Protein AF-A0A3D5VEF4-F1 (afdb_monomer_lite)

pLDDT: mean 95.97, std 3.96, range [77.19, 98.44]

Secondary structure (DSSP, 8-state):
-HHIIIII-HHHHHHHHHTT------EEEBTEEEETTEEEE-SSHHHHT-TT-BS-HHHHHHHTT-

Structure (mmCIF, N/CA/C/O backbone):
data_AF-A0A3D5VEF4-F1
#
_entry.id   AF-A0A3D5VEF4-F1
#
loop_
_atom_site.group_PDB
_atom_site.id
_atom_site.type_symbol
_atom_site.label_atom_id
_atom_site.label_alt_id
_atom_site.label_comp_id
_atom_site.label_asym_id
_atom_site.label_entity_id
_atom_site.label_seq_id
_atom_site.pdbx_PDB_ins_code
_atom_site.Cartn_x
_atom_site.Cartn_y
_atom_site.Cartn_z
_atom_site.occupancy
_atom_site.B_iso_or_equiv
_atom_site.auth_seq_id
_atom_site.auth_comp_id
_atom_site.auth_asym_id
_atom_site.auth_atom_id
_atom_site.pdbx_PDB_model_num
ATOM 1 N N . MET A 1 1 ? 8.723 -8.215 -7.804 1.00 78.00 1 MET A N 1
ATOM 2 C CA . MET A 1 1 ? 8.462 -7.484 -9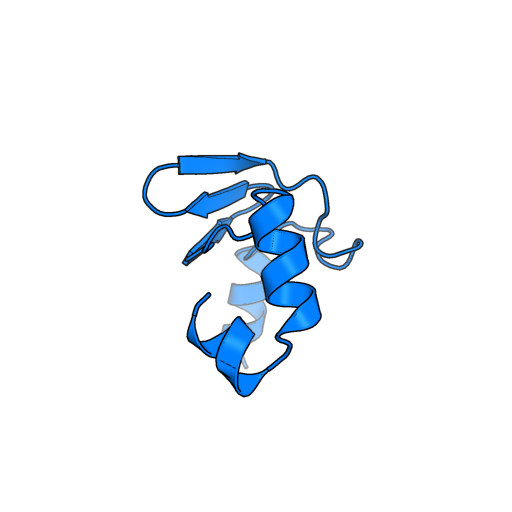.069 1.00 78.00 1 MET A CA 1
ATOM 3 C C . MET A 1 1 ? 8.618 -8.306 -10.349 1.00 78.00 1 MET A C 1
ATOM 5 O O . MET A 1 1 ? 7.844 -8.080 -11.268 1.00 78.00 1 MET A O 1
ATOM 9 N N . GLN A 1 2 ? 9.599 -9.213 -10.459 1.00 81.06 2 GLN A N 1
ATOM 10 C CA . GLN A 1 2 ? 9.927 -9.862 -11.740 1.00 81.06 2 GLN A CA 1
ATOM 11 C C . GLN A 1 2 ? 8.735 -10.612 -12.365 1.00 81.06 2 GLN A C 1
ATOM 13 O O . GLN A 1 2 ? 8.401 -10.354 -13.517 1.00 81.06 2 GLN A O 1
ATOM 18 N N . ASP A 1 3 ? 8.006 -11.410 -11.578 1.00 92.62 3 ASP A N 1
ATOM 19 C CA . ASP A 1 3 ? 6.810 -12.118 -12.062 1.00 92.62 3 ASP A CA 1
ATOM 20 C C . ASP A 1 3 ? 5.676 -11.171 -12.482 1.00 92.62 3 ASP A C 1
ATOM 22 O O . ASP A 1 3 ? 4.994 -11.420 -13.473 1.00 92.62 3 ASP A O 1
ATOM 26 N N . PHE A 1 4 ? 5.495 -10.046 -11.779 1.00 94.12 4 PHE A N 1
ATOM 27 C CA . PHE A 1 4 ? 4.489 -9.041 -12.139 1.00 94.12 4 PHE A CA 1
ATOM 28 C C . PHE A 1 4 ? 4.767 -8.451 -13.527 1.00 94.12 4 PHE A C 1
ATOM 30 O O . PHE A 1 4 ? 3.865 -8.370 -14.364 1.00 94.12 4 PHE A O 1
ATOM 37 N N . SER A 1 5 ? 6.025 -8.093 -13.790 1.00 95.19 5 SER A N 1
ATOM 38 C CA . SER A 1 5 ? 6.445 -7.550 -15.082 1.00 95.19 5 SER A CA 1
ATOM 39 C C . SER A 1 5 ? 6.457 -8.602 -16.194 1.00 95.19 5 SER A C 1
ATOM 41 O O . SER A 1 5 ? 6.324 -8.243 -17.358 1.00 95.19 5 SER A O 1
ATOM 43 N N . SER A 1 6 ? 6.611 -9.889 -15.875 1.00 95.12 6 SER A N 1
ATOM 44 C CA . SER A 1 6 ? 6.617 -10.962 -16.878 1.00 95.12 6 SER A CA 1
ATOM 45 C C . SER A 1 6 ? 5.225 -11.497 -17.212 1.00 95.12 6 SER A C 1
ATOM 47 O O . SER A 1 6 ? 4.983 -11.846 -18.366 1.00 95.12 6 SER A O 1
ATOM 49 N N . TYR A 1 7 ? 4.313 -11.555 -16.238 1.00 97.25 7 TYR A N 1
ATOM 50 C CA . TYR A 1 7 ? 3.060 -12.306 -16.378 1.00 97.25 7 TYR A CA 1
ATOM 51 C C . TYR A 1 7 ? 1.784 -11.499 -16.114 1.00 97.25 7 TYR A C 1
ATOM 53 O O . TYR A 1 7 ? 0.711 -11.960 -16.494 1.00 97.25 7 TYR A O 1
ATOM 61 N N . ILE A 1 8 ? 1.861 -10.322 -15.482 1.00 97.25 8 ILE A N 1
ATOM 62 C CA . ILE A 1 8 ? 0.670 -9.553 -15.074 1.00 97.25 8 ILE A CA 1
ATOM 63 C C . ILE A 1 8 ? 0.528 -8.280 -15.908 1.00 97.25 8 ILE A C 1
ATOM 65 O O . ILE A 1 8 ? -0.442 -8.123 -16.645 1.00 97.25 8 ILE A O 1
ATOM 69 N N . ASN A 1 9 ? 1.479 -7.353 -15.788 1.00 97.12 9 ASN A N 1
ATOM 70 C CA . ASN A 1 9 ? 1.444 -6.090 -16.521 1.00 97.12 9 ASN A CA 1
ATOM 71 C C . ASN A 1 9 ? 2.868 -5.562 -16.777 1.00 97.12 9 ASN A C 1
ATOM 73 O O . ASN A 1 9 ? 3.393 -4.785 -15.971 1.00 97.12 9 ASN A O 1
ATOM 77 N N . PRO A 1 10 ? 3.491 -5.956 -17.906 1.00 96.00 10 PRO A N 1
ATOM 78 C CA . PRO A 1 10 ? 4.862 -5.569 -18.239 1.00 96.00 10 PRO A CA 1
ATOM 79 C C . PRO A 1 10 ? 5.067 -4.054 -18.322 1.00 96.00 10 PRO A C 1
ATOM 81 O O . PRO A 1 10 ? 6.043 -3.528 -17.791 1.00 96.00 10 PRO A O 1
ATOM 84 N N . TRP A 1 11 ? 4.113 -3.344 -18.931 1.00 97.06 11 TRP A N 1
ATOM 85 C CA . TRP A 1 11 ? 4.190 -1.896 -19.123 1.00 97.06 11 TRP A CA 1
ATOM 86 C C . TRP A 1 11 ? 4.138 -1.133 -17.801 1.00 97.06 11 TRP A C 1
ATOM 88 O O . TRP A 1 11 ? 4.932 -0.218 -17.581 1.00 97.06 11 TRP A O 1
ATOM 98 N N . LEU A 1 12 ? 3.230 -1.520 -16.901 1.00 97.00 12 LEU A N 1
ATOM 99 C CA . LEU A 1 12 ? 3.152 -0.905 -15.579 1.00 97.00 12 LEU A CA 1
ATOM 100 C C . LEU A 1 12 ? 4.389 -1.238 -14.737 1.00 97.00 12 LEU A C 1
ATOM 102 O O . LEU A 1 12 ? 4.923 -0.354 -14.073 1.00 97.00 12 LEU A O 1
ATOM 106 N N . GLY A 1 13 ? 4.875 -2.481 -14.797 1.00 96.19 13 GLY A N 1
ATOM 107 C CA 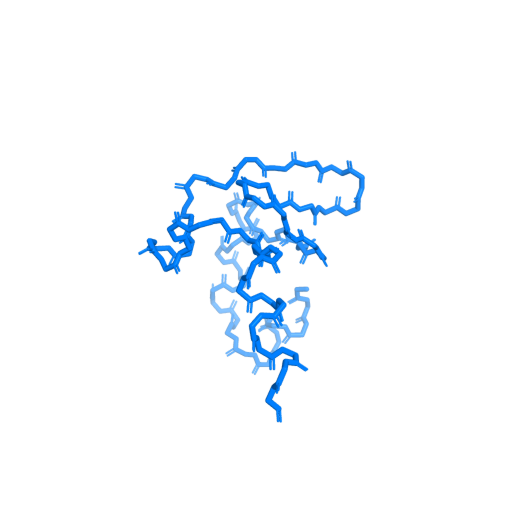. GLY A 1 13 ? 6.092 -2.889 -14.096 1.00 96.19 13 GLY A CA 1
ATOM 108 C C . GLY A 1 13 ? 7.314 -2.062 -14.509 1.00 96.19 13 GLY A C 1
ATOM 109 O O . GLY A 1 13 ? 8.041 -1.564 -13.651 1.00 96.19 13 GLY A O 1
ATOM 110 N N . GLU A 1 14 ? 7.505 -1.843 -15.814 1.00 95.75 14 GLU A N 1
ATOM 111 C CA . GLU A 1 14 ? 8.594 -1.006 -16.333 1.00 95.75 14 GLU A CA 1
ATOM 112 C C . GLU A 1 14 ? 8.453 0.467 -15.911 1.00 95.75 14 GLU A C 1
ATOM 114 O O . GLU A 1 14 ? 9.440 1.109 -15.542 1.00 95.75 14 GLU A O 1
ATOM 119 N N . LEU A 1 15 ? 7.231 1.011 -15.935 1.00 97.25 15 LEU A N 1
ATOM 120 C CA . LEU A 1 15 ? 6.964 2.381 -15.496 1.00 97.25 15 LEU A CA 1
ATOM 121 C C . LEU A 1 15 ? 7.308 2.580 -14.013 1.00 97.25 15 LEU A C 1
ATOM 123 O O . LEU A 1 15 ? 7.996 3.542 -13.672 1.00 97.25 15 LEU A O 1
ATOM 127 N N . LEU A 1 16 ? 6.866 1.673 -13.139 1.00 96.00 16 LEU A N 1
ATOM 128 C CA . LEU A 1 16 ? 7.139 1.755 -11.701 1.00 96.00 16 LEU A CA 1
ATOM 129 C C . LEU A 1 16 ? 8.641 1.676 -11.409 1.00 96.00 16 LEU A C 1
ATOM 131 O O . LEU A 1 16 ? 9.141 2.488 -10.631 1.00 96.00 16 LEU A O 1
ATOM 135 N N . ALA A 1 17 ? 9.369 0.788 -12.092 1.00 95.38 17 ALA A N 1
ATOM 136 C CA . ALA A 1 17 ? 10.822 0.678 -11.963 1.00 95.38 17 ALA A CA 1
ATOM 137 C C . ALA A 1 17 ? 11.547 1.970 -12.381 1.00 95.38 17 ALA A C 1
ATOM 139 O O . ALA A 1 17 ? 12.437 2.449 -11.676 1.00 95.38 17 ALA A O 1
ATOM 140 N N . LYS A 1 18 ? 11.132 2.602 -13.490 1.00 97.00 18 LYS A N 1
ATOM 141 C CA . LYS A 1 18 ? 11.687 3.899 -13.929 1.00 97.00 18 LYS A CA 1
ATOM 142 C C . LYS A 1 18 ? 11.471 5.009 -12.900 1.00 97.00 18 LYS A C 1
ATOM 144 O O . LYS A 1 18 ? 12.327 5.879 -12.755 1.00 97.00 18 LYS A O 1
ATOM 149 N N . LEU A 1 19 ? 10.349 4.971 -12.184 1.00 96.44 19 LEU A N 1
ATOM 150 C CA . LEU A 1 19 ? 10.007 5.937 -11.138 1.00 96.44 19 LEU A CA 1
ATOM 151 C C . LEU A 1 19 ? 10.563 5.564 -9.753 1.00 96.44 19 LEU A C 1
ATOM 153 O O . LEU A 1 19 ? 10.388 6.340 -8.817 1.00 96.44 19 LEU A O 1
ATOM 157 N N . ARG A 1 20 ? 11.237 4.412 -9.613 1.00 93.88 20 ARG A N 1
ATOM 158 C CA . ARG A 1 20 ? 11.656 3.825 -8.324 1.00 93.88 20 ARG A CA 1
ATOM 159 C C . ARG A 1 20 ? 10.500 3.64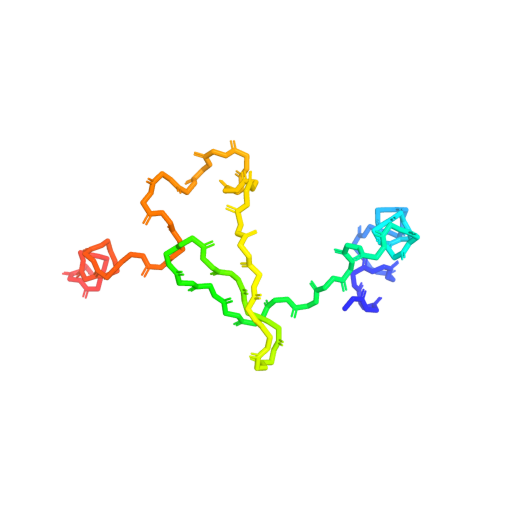6 -7.334 1.00 93.88 20 ARG A C 1
ATOM 161 O O . ARG A 1 20 ? 10.662 3.827 -6.129 1.00 93.88 20 ARG A O 1
ATOM 168 N N . LEU A 1 21 ? 9.327 3.316 -7.865 1.00 94.12 21 LEU A N 1
ATOM 169 C CA . LEU A 1 21 ? 8.120 2.977 -7.109 1.00 94.12 21 LEU A CA 1
ATOM 170 C C . LEU A 1 21 ? 7.865 1.464 -7.092 1.00 94.12 21 LEU A C 1
ATOM 172 O O . LEU A 1 21 ? 6.813 1.015 -6.652 1.00 94.12 21 LEU A O 1
ATOM 176 N N . ASP A 1 22 ? 8.819 0.666 -7.563 1.00 95.19 22 ASP A N 1
ATOM 177 C CA . ASP A 1 22 ? 8.792 -0.793 -7.577 1.00 95.19 22 ASP A CA 1
ATOM 178 C C . ASP A 1 22 ? 9.220 -1.419 -6.239 1.00 95.19 22 ASP A C 1
ATOM 180 O O . ASP A 1 22 ? 9.889 -2.451 -6.190 1.00 95.19 22 ASP A O 1
ATOM 184 N N . ILE A 1 23 ? 8.840 -0.772 -5.137 1.00 95.19 23 ILE A N 1
ATOM 185 C CA . ILE A 1 23 ? 9.172 -1.216 -3.786 1.00 95.19 23 ILE A CA 1
ATOM 186 C C . ILE A 1 23 ? 8.303 -2.424 -3.437 1.00 95.19 23 ILE A C 1
ATOM 188 O O . ILE A 1 23 ? 7.076 -2.378 -3.526 1.00 95.19 23 ILE A O 1
ATOM 192 N N . ASP A 1 24 ? 8.952 -3.500 -3.004 1.00 95.00 24 ASP A N 1
ATOM 193 C CA . ASP A 1 24 ? 8.275 -4.674 -2.471 1.00 95.00 24 ASP A CA 1
ATOM 194 C C . ASP A 1 24 ? 7.910 -4.430 -1.001 1.00 95.00 24 ASP A C 1
ATOM 196 O O . ASP A 1 24 ? 8.762 -4.509 -0.117 1.00 95.00 24 ASP A O 1
ATOM 200 N N . PHE A 1 25 ? 6.654 -4.075 -0.733 1.00 96.88 25 PHE A N 1
ATOM 201 C CA . PHE A 1 25 ? 6.160 -3.881 0.629 1.00 96.88 25 PHE A CA 1
ATOM 202 C C . PHE A 1 25 ? 5.665 -5.209 1.214 1.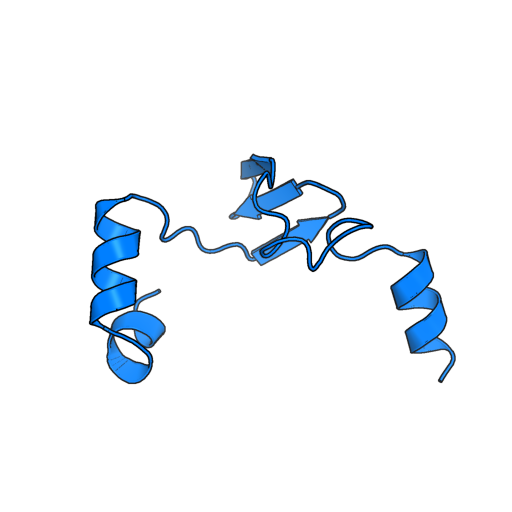00 96.88 25 PHE A C 1
ATOM 204 O O . PHE A 1 25 ? 4.666 -5.753 0.748 1.00 96.88 25 PHE A O 1
ATOM 211 N N . GLN A 1 26 ? 6.318 -5.718 2.266 1.00 97.44 26 GLN A N 1
ATOM 212 C CA . GLN A 1 26 ? 5.926 -6.989 2.902 1.00 97.44 26 GLN A CA 1
ATOM 213 C C . GLN A 1 26 ? 4.963 -6.807 4.084 1.00 97.44 26 GLN A C 1
ATOM 215 O O . GLN A 1 26 ? 4.370 -7.778 4.554 1.00 97.44 26 GLN A O 1
ATOM 220 N N . ARG A 1 27 ? 4.818 -5.581 4.603 1.00 97.88 27 ARG A N 1
ATOM 221 C CA . ARG A 1 27 ? 3.954 -5.285 5.755 1.00 97.88 27 ARG A CA 1
ATOM 222 C C . ARG A 1 27 ? 3.429 -3.854 5.705 1.00 97.88 27 ARG A C 1
ATOM 224 O O . ARG A 1 27 ? 4.140 -2.954 5.271 1.00 97.88 27 ARG A O 1
ATOM 231 N N . GLY A 1 28 ? 2.222 -3.639 6.220 1.00 97.75 28 GLY A N 1
ATOM 232 C CA . GLY A 1 28 ? 1.661 -2.312 6.484 1.00 97.75 28 GLY A CA 1
ATOM 233 C C . GLY A 1 28 ? 1.043 -2.243 7.879 1.00 97.75 28 GLY A C 1
ATOM 234 O O . GLY A 1 28 ? 0.479 -3.234 8.343 1.00 97.75 28 GLY A O 1
ATOM 235 N N . GLU A 1 29 ? 1.161 -1.100 8.551 1.00 97.88 29 GLU A N 1
ATOM 236 C CA . GLU A 1 29 ? 0.554 -0.835 9.863 1.00 97.88 29 GLU A CA 1
ATOM 237 C C . GLU A 1 29 ? 0.246 0.660 10.014 1.00 97.88 29 GLU A C 1
ATOM 239 O O . GLU A 1 29 ? 1.134 1.506 9.878 1.00 97.88 29 GLU A O 1
ATOM 244 N N . GLY A 1 30 ? -1.018 1.000 10.280 1.00 98.19 30 GLY A N 1
ATOM 245 C CA . GLY A 1 30 ? -1.454 2.394 10.366 1.00 98.19 30 GLY A CA 1
ATOM 246 C C . GLY A 1 30 ? -1.145 3.148 9.068 1.00 98.19 30 GLY A C 1
ATOM 247 O O . GLY A 1 30 ? -1.519 2.703 7.986 1.00 98.19 30 GLY A O 1
ATOM 248 N N . CYS A 1 31 ? -0.435 4.272 9.153 1.00 98.31 31 CYS A N 1
ATOM 249 C CA . CYS A 1 31 ? -0.037 5.055 7.976 1.00 98.31 31 CYS A CA 1
ATOM 250 C C . CYS A 1 31 ? 1.312 4.623 7.370 1.00 98.31 31 CYS A C 1
ATOM 252 O O . CYS A 1 31 ? 1.875 5.365 6.568 1.00 98.31 31 CYS A O 1
ATOM 254 N N . TRP A 1 32 ? 1.868 3.475 7.766 1.00 98.38 32 TRP A N 1
ATOM 255 C CA . TRP A 1 32 ? 3.208 3.047 7.363 1.00 98.38 32 TRP A 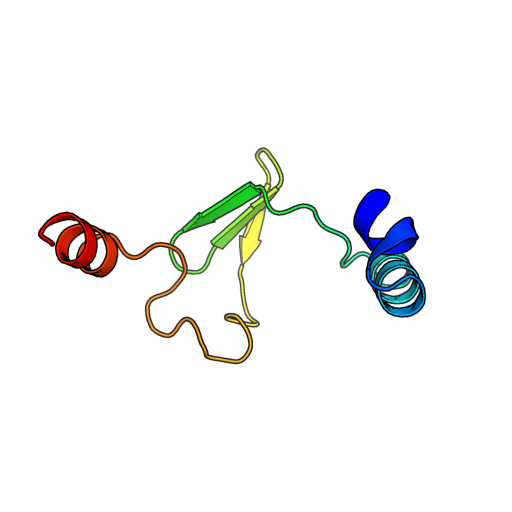CA 1
ATOM 256 C C . TRP A 1 32 ? 3.182 1.776 6.517 1.00 98.38 32 TRP A C 1
ATOM 258 O O . TRP A 1 32 ? 2.479 0.816 6.832 1.00 98.38 32 TRP A O 1
ATOM 268 N N . LEU A 1 33 ? 4.021 1.754 5.483 1.00 98.44 33 LEU A N 1
ATOM 269 C CA . LEU A 1 33 ? 4.379 0.574 4.701 1.00 98.44 33 LEU A CA 1
ATOM 270 C C . LEU A 1 33 ? 5.847 0.219 4.945 1.00 98.44 33 LEU A C 1
ATOM 272 O O . LEU A 1 33 ? 6.688 1.103 5.105 1.00 98.44 33 LEU A O 1
ATOM 276 N N . TYR A 1 34 ? 6.168 -1.070 4.963 1.00 98.38 34 TYR A N 1
ATOM 277 C CA . TYR A 1 34 ? 7.496 -1.570 5.301 1.00 98.38 34 TYR A CA 1
ATOM 278 C C . TYR A 1 34 ? 8.062 -2.428 4.172 1.00 98.38 34 TYR A C 1
ATOM 280 O O . TYR A 1 34 ? 7.407 -3.364 3.711 1.00 98.38 34 TYR A O 1
ATOM 288 N N . SER A 1 35 ? 9.298 -2.116 3.781 1.00 97.38 35 SER A N 1
ATOM 289 C CA . SER A 1 35 ? 10.142 -2.954 2.926 1.00 97.38 35 SER A CA 1
ATOM 290 C C . SER A 1 35 ? 11.374 -3.367 3.733 1.00 97.38 35 SER A C 1
ATOM 292 O O . SER A 1 35 ? 12.295 -2.571 3.933 1.00 97.38 35 SER A O 1
ATOM 294 N N . GLY A 1 36 ? 11.377 -4.591 4.262 1.00 96.56 36 GLY A N 1
ATOM 295 C CA . GLY A 1 36 ? 12.367 -5.041 5.241 1.00 96.56 36 GLY A CA 1
ATOM 296 C C . GLY A 1 36 ? 12.313 -4.211 6.530 1.00 96.56 36 GLY A C 1
ATOM 297 O O . GLY A 1 36 ? 11.285 -4.163 7.203 1.00 96.56 36 GLY A O 1
ATOM 298 N N . SER A 1 37 ? 13.422 -3.555 6.887 1.00 97.00 37 SER A N 1
ATOM 299 C CA . SER A 1 37 ? 13.509 -2.663 8.056 1.00 97.00 37 SER A CA 1
ATOM 300 C C . SER A 1 37 ? 13.146 -1.205 7.754 1.00 97.00 37 SER A C 1
ATOM 302 O O . SER A 1 37 ? 13.040 -0.398 8.677 1.00 97.00 37 SER A O 1
ATOM 304 N N . THR A 1 38 ? 12.967 -0.844 6.481 1.00 97.88 38 THR A N 1
ATOM 305 C CA . THR A 1 38 ? 12.666 0.531 6.075 1.00 97.88 38 THR A CA 1
ATOM 306 C C . THR A 1 38 ? 11.167 0.792 6.134 1.00 97.88 38 THR A C 1
ATOM 308 O O . THR A 1 38 ? 10.382 0.031 5.570 1.00 97.88 38 THR A O 1
ATOM 311 N N . ALA A 1 39 ? 10.783 1.888 6.791 1.00 98.06 39 ALA A N 1
ATOM 312 C CA . ALA A 1 39 ? 9.407 2.365 6.872 1.00 98.06 39 ALA A CA 1
ATOM 313 C C . ALA A 1 39 ? 9.174 3.545 5.916 1.00 98.06 39 ALA A C 1
ATOM 315 O O . ALA A 1 39 ? 10.003 4.451 5.820 1.00 98.06 39 ALA A O 1
ATOM 316 N N . TYR A 1 40 ? 8.022 3.543 5.255 1.00 98.00 40 TYR A N 1
ATOM 317 C CA . TYR A 1 40 ? 7.574 4.554 4.303 1.00 98.00 40 TYR A CA 1
ATOM 318 C C . TYR A 1 40 ? 6.216 5.089 4.748 1.00 98.00 40 TYR A C 1
ATOM 320 O O . TYR A 1 40 ? 5.316 4.303 5.044 1.00 98.00 40 TYR A O 1
ATOM 328 N N . LEU A 1 41 ? 6.067 6.414 4.802 1.00 98.25 41 LEU A N 1
ATOM 329 C CA . LEU A 1 41 ? 4.773 7.039 5.076 1.00 98.25 41 LEU A CA 1
ATOM 330 C C . LEU A 1 41 ? 3.876 6.871 3.845 1.00 98.25 41 LEU A C 1
ATOM 332 O O . LEU A 1 41 ? 4.234 7.317 2.753 1.00 98.25 41 LEU A O 1
ATOM 336 N N . ASP A 1 42 ? 2.718 6.245 4.019 1.00 98.12 42 ASP A N 1
ATOM 337 C CA . ASP A 1 42 ? 1.742 6.062 2.952 1.00 98.12 42 ASP A CA 1
ATOM 338 C C . ASP A 1 42 ? 0.827 7.288 2.837 1.00 98.12 42 ASP A C 1
ATOM 340 O O . ASP A 1 42 ? -0.167 7.431 3.549 1.00 98.12 42 ASP A O 1
ATOM 344 N N . CYS A 1 43 ? 1.169 8.173 1.902 1.00 96.50 43 CYS A N 1
ATOM 345 C CA . CYS A 1 43 ? 0.352 9.332 1.538 1.00 96.50 43 CYS 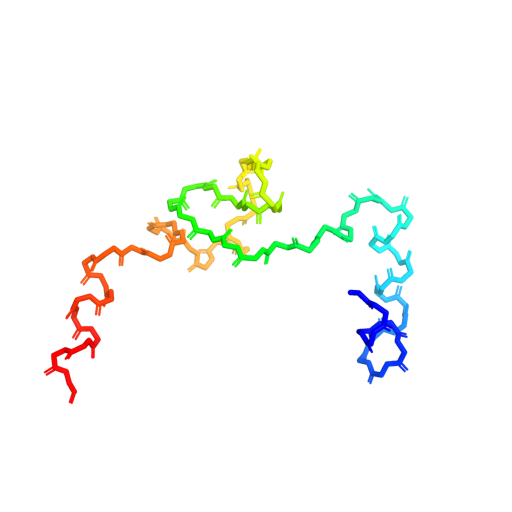A CA 1
ATOM 346 C C . CYS A 1 43 ? -0.646 9.042 0.401 1.00 96.50 43 CYS A C 1
ATOM 348 O O . CYS A 1 43 ? -1.319 9.962 -0.061 1.00 96.50 43 CYS A O 1
ATOM 350 N N . VAL A 1 44 ? -0.723 7.799 -0.088 1.00 96.25 44 VAL A N 1
ATOM 351 C CA . VAL A 1 44 ? -1.651 7.384 -1.152 1.00 96.25 44 VAL A CA 1
ATOM 352 C C . VAL A 1 44 ? -2.888 6.717 -0.554 1.00 96.25 44 VAL A C 1
ATOM 354 O O . VAL A 1 44 ? -3.986 6.882 -1.089 1.00 96.25 44 VAL A O 1
ATOM 357 N N . SER A 1 45 ? -2.728 5.985 0.557 1.00 96.25 45 SER A N 1
ATOM 358 C CA . SER A 1 45 ? -3.813 5.333 1.307 1.00 96.25 45 SER A CA 1
ATOM 359 C C . SER A 1 45 ? -4.707 4.475 0.396 1.00 96.25 45 SER A C 1
ATOM 361 O O . SER A 1 45 ? -5.936 4.493 0.479 1.00 96.25 45 SER A O 1
ATOM 363 N N . ALA A 1 46 ? -4.077 3.770 -0.552 1.00 96.19 46 ALA A N 1
ATOM 364 C CA . ALA A 1 46 ? -4.744 2.993 -1.600 1.00 96.19 46 ALA A CA 1
ATOM 365 C C . ALA A 1 46 ? -5.904 3.754 -2.277 1.00 96.19 46 ALA A C 1
ATOM 367 O O . ALA A 1 46 ? -7.029 3.261 -2.357 1.00 96.19 46 ALA A O 1
ATOM 368 N N . TYR A 1 47 ? -5.635 4.979 -2.740 1.00 97.12 47 TYR A N 1
ATOM 369 C CA . TYR A 1 47 ? -6.630 5.860 -3.366 1.00 97.12 47 TYR A CA 1
ATOM 370 C C . TYR A 1 47 ? -7.811 6.208 -2.438 1.00 97.12 47 TYR A C 1
ATOM 372 O O . TYR A 1 47 ? -8.928 6.432 -2.899 1.00 97.12 47 TYR A O 1
ATOM 380 N N . GLY A 1 48 ? -7.565 6.259 -1.125 1.00 96.81 48 GLY A N 1
ATOM 381 C CA . GLY A 1 48 ? -8.559 6.562 -0.092 1.00 96.81 48 GLY A CA 1
ATOM 382 C C . GLY A 1 48 ? -9.304 5.344 0.463 1.00 96.81 48 GLY A C 1
ATOM 383 O O . GLY A 1 48 ? -10.182 5.509 1.308 1.00 96.81 48 GLY A O 1
ATOM 384 N N . ALA A 1 49 ? -8.966 4.126 0.032 1.00 97.50 49 ALA A N 1
ATOM 385 C CA . ALA A 1 49 ? -9.599 2.901 0.520 1.00 97.50 49 ALA A CA 1
ATOM 386 C C . ALA A 1 49 ? -9.199 2.522 1.959 1.00 97.50 49 ALA A C 1
ATOM 388 O O . ALA A 1 49 ? -9.839 1.656 2.552 1.00 97.50 49 ALA A O 1
ATOM 389 N N . LEU A 1 50 ? -8.166 3.155 2.530 1.00 97.38 50 LEU A N 1
ATOM 390 C CA . LEU A 1 50 ? -7.643 2.847 3.867 1.00 97.38 50 LEU A CA 1
ATOM 391 C C . LEU A 1 50 ? -7.857 4.003 4.865 1.00 97.38 50 LEU A C 1
ATOM 393 O O . LEU A 1 50 ? -6.884 4.549 5.391 1.00 97.38 50 LEU A O 1
ATOM 397 N N . PRO A 1 51 ? -9.114 4.371 5.191 1.00 95.94 51 PRO A N 1
ATOM 398 C CA . PRO A 1 51 ? -9.414 5.494 6.086 1.00 95.94 51 PRO A CA 1
ATOM 399 C C . PRO A 1 51 ? -8.967 5.264 7.539 1.00 95.94 51 PRO A C 1
ATOM 401 O O . PRO A 1 51 ? -8.818 6.223 8.291 1.00 95.94 51 PRO A O 1
ATOM 404 N N . PHE A 1 52 ? -8.734 4.010 7.933 1.00 97.31 52 PHE A N 1
ATOM 405 C CA . PHE A 1 52 ? -8.230 3.623 9.257 1.00 97.31 52 PHE A CA 1
ATOM 406 C C . PHE A 1 52 ? -6.766 3.149 9.217 1.00 97.31 52 PHE A C 1
ATOM 408 O O . PHE A 1 52 ? -6.265 2.594 10.192 1.00 97.31 52 PHE A O 1
ATOM 415 N N . GLY A 1 53 ? -6.082 3.351 8.085 1.00 97.94 53 GLY A N 1
ATOM 416 C CA . GLY A 1 53 ? -4.741 2.830 7.842 1.00 97.94 53 GLY A CA 1
ATOM 417 C C . GLY A 1 53 ? -4.705 1.334 7.516 1.00 97.94 53 GLY A C 1
ATOM 418 O O . GLY A 1 53 ? -5.731 0.667 7.368 1.00 97.94 53 GLY A O 1
ATOM 419 N N . HIS A 1 54 ? -3.491 0.812 7.369 1.00 98.25 54 HIS A N 1
ATOM 420 C CA . HIS A 1 54 ? -3.209 -0.596 7.106 1.00 98.25 54 HIS A CA 1
ATOM 421 C C . HIS A 1 54 ? -3.406 -1.444 8.364 1.00 98.25 54 HIS A C 1
ATOM 423 O O . HIS A 1 54 ? -2.897 -1.106 9.432 1.00 98.25 54 HIS A O 1
ATOM 429 N N . ASN A 1 55 ? -4.078 -2.585 8.207 1.00 97.38 55 ASN A N 1
ATOM 430 C CA . ASN A 1 55 ? -4.272 -3.608 9.240 1.00 97.38 55 ASN A CA 1
ATOM 431 C C . ASN A 1 55 ? -4.773 -3.100 10.612 1.00 97.38 55 ASN A C 1
ATOM 433 O O . ASN A 1 55 ? -4.175 -3.442 11.633 1.00 97.38 55 ASN A O 1
ATOM 437 N N . PRO A 1 56 ? -5.877 -2.332 10.671 1.00 97.81 56 PRO A N 1
ATOM 438 C CA . PRO A 1 56 ? -6.416 -1.851 11.940 1.00 97.81 56 PRO A CA 1
ATOM 439 C C . PRO A 1 56 ? -6.866 -3.029 12.829 1.00 97.81 56 PRO A C 1
ATOM 441 O O . PRO A 1 56 ? -7.644 -3.880 12.370 1.00 97.81 56 PRO A O 1
ATOM 444 N N . PRO A 1 57 ? -6.392 -3.109 14.088 1.00 97.25 57 PRO A N 1
ATOM 445 C CA . PRO A 1 57 ? -6.614 -4.270 14.947 1.00 97.25 57 PRO A CA 1
ATOM 446 C C . PRO A 1 57 ? -8.092 -4.482 15.285 1.00 97.25 57 PRO A C 1
ATOM 448 O O . PRO A 1 57 ? -8.528 -5.626 15.404 1.00 97.25 57 PRO A O 1
ATOM 451 N N . GLU A 1 58 ? -8.889 -3.419 15.383 1.00 96.88 58 GLU A N 1
ATOM 452 C CA . GLU A 1 58 ? -10.322 -3.495 15.674 1.00 96.88 58 GLU A CA 1
ATOM 453 C C . GLU A 1 58 ? -11.099 -4.175 14.538 1.00 96.88 58 GLU A C 1
ATOM 455 O O . GLU A 1 58 ? -11.974 -5.001 14.800 1.00 96.88 58 GLU A O 1
ATOM 460 N N . ILE A 1 59 ? -10.754 -3.890 13.274 1.00 96.31 59 ILE A N 1
ATOM 461 C CA . ILE A 1 59 ? -11.419 -4.503 12.110 1.00 96.31 59 ILE A CA 1
ATOM 462 C C . ILE A 1 59 ? -11.023 -5.974 11.991 1.00 96.31 59 ILE A C 1
ATOM 464 O O . ILE A 1 59 ? -11.886 -6.829 11.797 1.00 96.31 59 ILE A O 1
ATOM 468 N N . TRP A 1 60 ? -9.737 -6.290 12.160 1.00 97.00 60 TRP A N 1
ATOM 469 C CA . TRP A 1 60 ? -9.273 -7.678 12.154 1.00 97.00 60 TRP A CA 1
ATOM 470 C C . TRP A 1 60 ? -9.892 -8.498 13.287 1.00 97.00 60 TRP A C 1
ATOM 472 O O . TRP A 1 60 ? -10.318 -9.628 13.055 1.00 97.00 60 TRP A O 1
ATOM 482 N N . SER A 1 61 ? -10.010 -7.915 14.482 1.00 97.88 61 SER A N 1
ATOM 483 C CA . SER A 1 61 ? -10.668 -8.562 15.621 1.00 97.88 61 SER A CA 1
ATOM 484 C C . SER A 1 61 ? -12.138 -8.865 15.330 1.00 97.88 61 SER A C 1
ATOM 486 O O . SER A 1 61 ? -12.618 -9.929 15.705 1.00 97.88 61 SER A O 1
ATOM 488 N N . ALA A 1 62 ? -12.851 -7.965 14.642 1.00 97.38 62 ALA A N 1
ATOM 489 C CA . ALA A 1 62 ? -14.238 -8.195 14.242 1.00 97.38 62 ALA A CA 1
ATOM 490 C C . ALA A 1 62 ? -14.366 -9.306 13.184 1.00 97.38 62 ALA A C 1
ATOM 492 O O . ALA A 1 62 ? -15.265 -10.136 13.278 1.00 97.38 62 ALA A O 1
ATOM 493 N N . LEU A 1 63 ? -13.453 -9.356 12.205 1.00 96.75 63 LEU A N 1
ATOM 494 C CA . LEU A 1 63 ? -13.441 -10.400 11.173 1.00 96.75 63 LEU A CA 1
ATOM 495 C C . LEU A 1 63 ? -13.177 -11.797 11.748 1.00 96.75 63 LEU A C 1
ATOM 497 O O . LEU A 1 63 ? -13.780 -12.759 11.295 1.00 96.75 63 LEU A O 1
ATOM 501 N N . GLN A 1 64 ? -12.296 -11.914 12.744 1.00 97.12 64 GLN A N 1
ATOM 502 C CA . GLN A 1 64 ? -11.929 -13.197 13.362 1.00 97.12 64 GLN A CA 1
ATOM 503 C C . GLN A 1 64 ? -13.016 -13.793 14.270 1.00 97.12 64 GLN A C 1
ATOM 505 O O . GLN A 1 64 ? -12.885 -14.934 14.709 1.00 97.12 64 GLN A O 1
ATOM 510 N N . GLN A 1 65 ? -14.063 -13.031 14.588 1.00 95.38 65 GLN A N 1
ATOM 511 C CA . GLN A 1 65 ? -15.198 -13.507 15.385 1.00 95.38 65 GLN A CA 1
ATOM 512 C C . GLN A 1 65 ? -16.275 -14.214 14.543 1.00 95.38 65 GLN A C 1
ATOM 514 O O . GLN A 1 65 ? -17.249 -14.705 15.117 1.00 95.38 65 GLN A O 1
ATOM 519 N N . VAL A 1 66 ? -16.119 -14.249 13.215 1.00 77.19 66 VAL A N 1
ATOM 520 C CA . VAL A 1 66 ? -17.033 -14.880 12.247 1.00 77.19 66 VAL A CA 1
ATOM 521 C C . VAL A 1 66 ? -16.418 -16.170 11.719 1.00 77.19 66 VAL A C 1
ATOM 523 O O . VAL A 1 66 ? -17.175 -17.160 11.605 1.00 77.19 66 VAL A O 1
#

Foldseek 3Di:
DVCCLVPPPVVVCVVCVVVVVNQDFPDWDFQWTDRPPDIDGNPCCVVVPNVRTPPDVVVVVVVVVD

Sequence (66 aa):
MQDFSSYINPWLGELLAKLRLDIDFQRGEGCWLYSGSTAYLDCVSAYGALPFGHNPPEIWSALQQV

Radius of gyration: 14.56 Å; chains: 1; bounding box: 30×24×35 Å